Protein AF-E4Q8V8-F1 (afdb_monomer)

Sequence (121 aa):
MANVFLFFMGFVGGVVSLLLYLKFHFPKLSKKSSIKLVPTARSFDELREMFSATKEDVENELNSYLEFSTIEKGKKLAEKIFCHVTVCLGILASLERFGVNPNEVLEKLKNENIVREECKR

Nearest PDB structures (foldseek):
  6n63-assembly1_A-2  TM=5.455E-01  e=6.337E+00  Bacillus thermotolerans
  8tid-assembly1_J  TM=3.033E-01  e=7.618E+00  Tetrahymena thermophila

Mean predicted aligned error: 15.92 Å

Foldseek 3Di:
DVVVVVVVVVVVVVVVVVVVVCCVVCVDPPPPPPPPLPPPLDDLVRLVVQLVVLVVQLVVLVVVCVVPPDPVSVVSNVVSVVSNVSSVVSNVVVVVVVVDDVVVVVVVVVVVVVVVVVVVD

Structure (mmCIF, N/CA/C/O backbone):
data_AF-E4Q8V8-F1
#
_entry.id   AF-E4Q8V8-F1
#
loop_
_atom_site.group_PDB
_atom_site.id
_atom_site.type_symbol
_atom_site.label_atom_id
_atom_site.label_alt_id
_atom_site.label_comp_id
_atom_site.label_asym_id
_atom_site.label_entity_id
_atom_site.label_seq_id
_atom_site.pdbx_PDB_ins_code
_atom_site.Cartn_x
_atom_site.Cartn_y
_atom_site.Cartn_z
_atom_site.occupancy
_atom_site.B_iso_or_equiv
_atom_site.auth_seq_id
_atom_site.auth_comp_id
_atom_site.auth_asym_id
_atom_site.auth_atom_id
_atom_site.pdbx_PDB_model_num
ATOM 1 N N . MET A 1 1 ? 15.163 -59.041 28.422 1.00 58.06 1 MET A N 1
ATOM 2 C CA . MET A 1 1 ? 15.296 -58.354 27.114 1.00 58.06 1 MET A CA 1
ATOM 3 C C . MET A 1 1 ? 13.963 -58.201 26.375 1.00 58.06 1 MET A C 1
ATOM 5 O O . MET A 1 1 ? 13.725 -57.119 25.861 1.00 58.06 1 MET A O 1
ATOM 9 N N . ALA A 1 2 ? 13.064 -59.196 26.373 1.00 60.53 2 ALA A N 1
ATOM 10 C CA . ALA A 1 2 ? 11.777 -59.132 25.655 1.00 60.53 2 ALA A CA 1
ATOM 11 C C . ALA A 1 2 ? 10.875 -57.923 26.008 1.00 60.53 2 ALA A C 1
ATOM 13 O O . ALA A 1 2 ? 10.325 -57.294 25.111 1.00 60.53 2 ALA A O 1
ATOM 14 N N . ASN A 1 3 ? 10.788 -57.532 27.287 1.00 61.31 3 ASN A N 1
ATOM 15 C CA . ASN A 1 3 ? 9.952 -56.393 27.705 1.00 61.31 3 ASN A CA 1
ATOM 16 C C . ASN A 1 3 ? 10.421 -55.041 27.152 1.00 61.31 3 ASN A C 1
ATOM 18 O O . ASN A 1 3 ? 9.599 -54.167 26.897 1.00 61.31 3 ASN A O 1
ATOM 22 N N . VAL A 1 4 ? 11.727 -54.873 26.931 1.00 71.94 4 VAL A N 1
ATOM 23 C CA . VAL A 1 4 ? 12.278 -53.632 26.369 1.00 71.94 4 VAL A CA 1
ATOM 24 C C . VAL A 1 4 ? 11.908 -53.531 24.889 1.00 71.94 4 VAL A C 1
ATOM 26 O O . VAL A 1 4 ? 11.455 -52.486 24.439 1.00 71.94 4 VAL A O 1
ATOM 29 N N . PHE A 1 5 ? 11.988 -54.641 24.149 1.00 72.44 5 PHE A N 1
ATOM 30 C CA . PHE A 1 5 ? 11.571 -54.697 22.744 1.00 72.44 5 PHE A CA 1
ATOM 31 C C . PHE A 1 5 ? 10.073 -54.434 22.553 1.00 72.44 5 PHE A C 1
ATOM 33 O O . PHE A 1 5 ? 9.699 -53.700 21.640 1.00 72.44 5 PHE A O 1
ATOM 40 N N . LEU A 1 6 ? 9.218 -54.973 23.428 1.00 76.81 6 LEU A N 1
ATOM 41 C CA . LEU A 1 6 ? 7.776 -54.703 23.392 1.00 76.81 6 LEU A CA 1
ATOM 42 C C . LEU A 1 6 ? 7.462 -53.233 23.691 1.00 76.81 6 LEU A C 1
ATOM 44 O O . LEU A 1 6 ? 6.604 -52.646 23.034 1.00 76.81 6 LEU A O 1
ATOM 48 N N . PHE A 1 7 ? 8.200 -52.620 24.621 1.00 77.31 7 PHE A N 1
ATOM 49 C CA . PHE A 1 7 ? 8.077 -51.193 24.905 1.00 77.31 7 PHE A CA 1
ATOM 50 C C . PHE A 1 7 ? 8.480 -50.337 23.698 1.00 77.31 7 PHE A C 1
ATOM 52 O O . PHE A 1 7 ? 7.739 -49.435 23.323 1.00 77.31 7 PHE A O 1
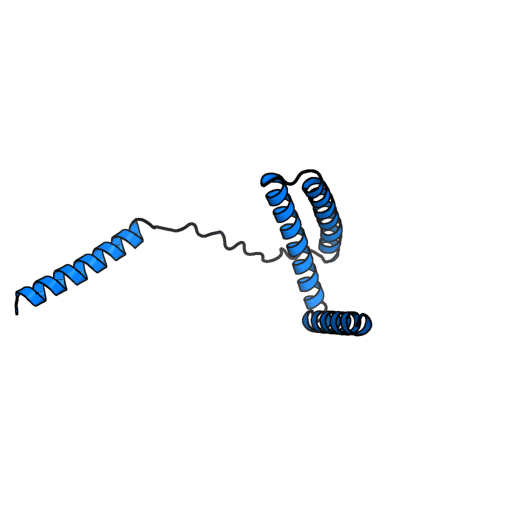ATOM 59 N N . PHE A 1 8 ? 9.599 -50.651 23.036 1.00 80.19 8 PHE A N 1
ATOM 60 C CA . PHE A 1 8 ? 10.021 -49.933 21.829 1.00 80.19 8 PHE A CA 1
ATOM 61 C C . PHE A 1 8 ? 9.028 -50.093 20.675 1.00 80.19 8 PHE A C 1
ATOM 63 O O . PHE A 1 8 ? 8.688 -49.102 20.035 1.00 80.19 8 PHE A O 1
ATOM 70 N N . MET A 1 9 ? 8.506 -51.299 20.438 1.00 81.12 9 MET A N 1
ATOM 71 C CA . MET A 1 9 ? 7.496 -51.524 19.396 1.00 81.12 9 MET A CA 1
ATOM 72 C C . MET A 1 9 ? 6.190 -50.776 19.688 1.00 81.12 9 MET A C 1
ATOM 74 O O . MET A 1 9 ? 5.627 -50.157 18.786 1.00 81.12 9 MET A O 1
ATOM 78 N N . GLY A 1 10 ? 5.737 -50.773 20.945 1.00 80.94 10 GLY A N 1
ATOM 79 C CA . GLY A 1 10 ? 4.559 -50.015 21.366 1.00 80.94 10 GLY A CA 1
ATOM 80 C C . GLY A 1 10 ? 4.765 -48.502 21.276 1.00 80.94 10 GLY A C 1
ATOM 81 O O . GLY A 1 10 ? 3.885 -47.789 20.801 1.00 80.94 10 GLY A O 1
ATOM 82 N N . PHE A 1 11 ? 5.943 -48.011 21.664 1.00 83.69 11 PHE A N 1
ATOM 83 C CA . PHE A 1 11 ? 6.282 -46.591 21.610 1.00 83.69 11 PHE A CA 1
ATOM 84 C C . PHE A 1 11 ? 6.380 -46.088 20.167 1.00 83.69 11 PHE A C 1
ATOM 86 O O . PHE A 1 11 ? 5.748 -45.095 19.813 1.00 83.69 11 PHE A O 1
ATOM 93 N N . VAL A 1 12 ? 7.109 -46.803 19.305 1.00 85.56 12 VAL A N 1
ATOM 94 C CA . VAL A 1 12 ? 7.237 -46.450 17.884 1.00 85.56 12 VAL A CA 1
ATOM 95 C C . VAL A 1 12 ? 5.879 -46.545 17.187 1.00 85.56 12 VAL A C 1
ATOM 97 O O . VAL A 1 12 ? 5.506 -45.626 16.460 1.00 85.56 12 VAL A O 1
ATOM 100 N N . GLY A 1 13 ? 5.099 -47.596 17.461 1.00 85.56 13 GLY A N 1
ATOM 101 C CA . GLY A 1 13 ? 3.739 -47.737 16.942 1.00 85.56 13 GLY A CA 1
ATOM 102 C C . GLY A 1 13 ? 2.823 -46.591 17.375 1.00 85.56 13 GLY A C 1
ATOM 103 O O . GLY A 1 13 ? 2.147 -45.997 16.539 1.00 85.56 13 GLY A O 1
ATOM 104 N N . GLY A 1 14 ? 2.864 -46.212 18.655 1.00 85.81 14 GLY A N 1
ATOM 105 C CA . GLY A 1 14 ? 2.086 -45.098 19.197 1.00 85.81 14 GLY A CA 1
ATOM 106 C C . GLY A 1 14 ? 2.445 -43.753 18.564 1.00 85.81 14 GLY A C 1
ATOM 107 O O . GLY A 1 14 ? 1.550 -43.000 18.185 1.00 85.81 14 GLY A O 1
ATOM 108 N N . VAL A 1 15 ? 3.739 -43.472 18.373 1.00 86.19 15 VAL A N 1
ATOM 109 C CA . VAL A 1 15 ? 4.205 -42.244 17.704 1.00 86.19 15 VAL A CA 1
ATOM 110 C C . VAL A 1 15 ? 3.752 -42.209 16.242 1.00 86.19 15 VAL A C 1
ATOM 112 O O . VAL A 1 15 ? 3.262 -41.179 15.779 1.00 86.19 15 VAL A O 1
ATOM 115 N N . VAL A 1 16 ? 3.843 -43.326 15.513 1.00 86.19 16 VAL A N 1
ATOM 116 C CA . VAL A 1 16 ? 3.384 -43.407 14.115 1.00 86.19 16 VAL A CA 1
ATOM 117 C C . VAL A 1 16 ? 1.865 -43.244 14.016 1.00 86.19 16 VAL A C 1
ATOM 119 O O . VAL A 1 16 ? 1.392 -42.476 13.177 1.00 86.19 16 VAL A O 1
ATOM 122 N N . SER A 1 17 ? 1.094 -43.894 14.890 1.00 84.44 17 SER A N 1
ATOM 123 C CA . SER A 1 17 ? -0.362 -43.725 14.955 1.00 84.44 17 SER A CA 1
ATOM 124 C C . SER A 1 17 ? -0.761 -42.289 15.290 1.00 84.44 17 SER A C 1
ATOM 126 O O . SER A 1 17 ? -1.680 -41.762 14.667 1.00 84.44 17 SER A O 1
ATOM 128 N N . LEU A 1 18 ? -0.049 -41.625 16.204 1.00 84.31 18 LEU A N 1
ATOM 129 C CA . LEU A 1 18 ? -0.284 -40.222 16.546 1.00 84.31 18 LEU A CA 1
ATOM 130 C C . LEU A 1 18 ? 0.012 -39.296 15.356 1.00 84.31 18 LEU A C 1
ATOM 132 O O . LEU A 1 18 ? -0.790 -38.415 15.051 1.00 84.31 18 LEU A O 1
ATOM 136 N N . LEU A 1 19 ? 1.119 -39.518 14.640 1.00 80.56 19 LEU A N 1
ATOM 137 C CA . LEU A 1 19 ? 1.475 -38.750 13.441 1.00 80.56 19 LEU A CA 1
ATOM 138 C C . LEU A 1 19 ? 0.455 -38.934 12.313 1.00 80.56 19 LEU A C 1
ATOM 140 O O . LEU A 1 19 ? 0.080 -37.961 11.658 1.00 80.56 19 LEU A O 1
ATOM 144 N N . LEU A 1 20 ? -0.015 -40.165 12.093 1.00 82.50 20 LEU A N 1
ATOM 145 C CA . LEU A 1 20 ? -1.071 -40.448 11.123 1.00 82.50 20 LEU A CA 1
ATOM 146 C C . LEU A 1 20 ? -2.392 -39.797 11.538 1.00 82.50 20 LEU A C 1
ATOM 148 O O . LEU A 1 20 ? -3.042 -39.187 10.694 1.00 82.50 20 LEU A O 1
ATOM 152 N N . TYR A 1 21 ? -2.746 -39.843 12.824 1.00 80.69 21 TYR A N 1
ATOM 153 C CA . TYR A 1 21 ? -3.936 -39.186 13.359 1.00 80.69 21 TYR A CA 1
ATOM 154 C C . TYR A 1 21 ? -3.883 -37.666 13.163 1.00 80.69 21 TYR A C 1
ATOM 156 O O . TYR A 1 21 ? -4.811 -37.097 12.597 1.00 80.69 21 TYR A O 1
ATOM 164 N N . LEU A 1 22 ? -2.775 -37.009 13.525 1.00 73.88 22 LEU A N 1
ATOM 165 C CA . LEU A 1 22 ? -2.558 -35.579 13.269 1.00 73.88 22 LEU A CA 1
ATOM 166 C C . LEU A 1 22 ? -2.639 -35.256 11.772 1.00 73.88 22 LEU A C 1
ATOM 168 O O . LEU A 1 22 ? -3.301 -34.301 11.379 1.00 73.88 22 LEU A O 1
ATOM 172 N N . LYS A 1 23 ? -2.021 -36.066 10.911 1.00 70.69 23 LYS A N 1
ATOM 173 C CA . LYS A 1 23 ? -2.048 -35.846 9.459 1.00 70.69 23 LYS A CA 1
ATOM 174 C C . LYS A 1 23 ? -3.449 -36.020 8.856 1.00 70.69 23 LYS A C 1
ATOM 176 O O . LYS A 1 23 ? -3.770 -35.338 7.884 1.00 70.69 23 LYS A O 1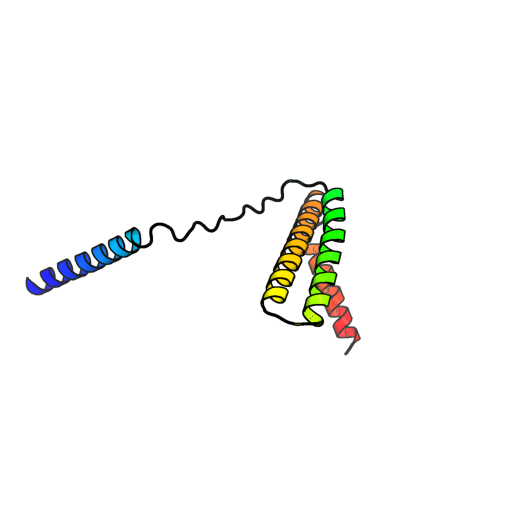
ATOM 181 N N . PHE A 1 24 ? -4.267 -36.912 9.415 1.00 71.50 24 PHE A N 1
ATOM 182 C CA . PHE A 1 24 ? -5.615 -37.210 8.922 1.00 71.50 24 PHE A CA 1
ATOM 183 C C . PHE A 1 24 ? -6.690 -36.282 9.506 1.00 71.50 24 PHE A C 1
ATOM 185 O O . PHE A 1 24 ? -7.629 -35.941 8.794 1.00 71.50 24 PHE A O 1
ATOM 192 N N . HIS A 1 25 ? -6.537 -35.836 10.76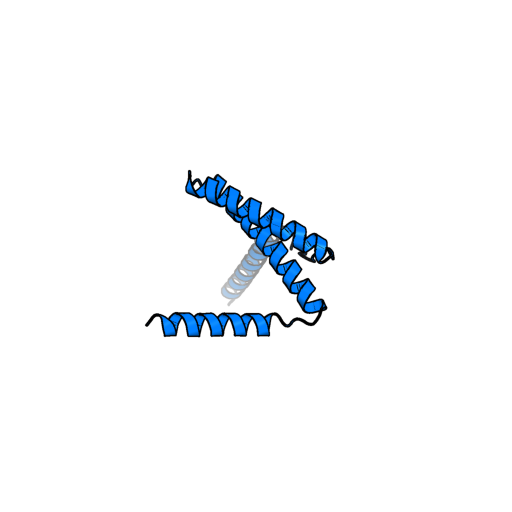0 1.00 65.25 25 HIS A N 1
ATOM 193 C CA . HIS A 1 25 ? -7.442 -34.886 11.429 1.00 65.25 25 HIS A CA 1
ATOM 194 C C . HIS A 1 25 ? -7.089 -33.411 11.201 1.00 65.25 25 HIS A C 1
ATOM 196 O O . HIS A 1 25 ? -7.950 -32.554 11.383 1.00 65.25 25 HIS A O 1
ATOM 202 N N . PHE A 1 26 ? -5.890 -33.108 10.694 1.00 58.19 26 PHE A N 1
ATOM 203 C CA . PHE A 1 26 ? -5.560 -31.811 10.096 1.00 58.19 26 PHE A CA 1
ATOM 204 C C . PHE A 1 26 ? -5.369 -31.921 8.568 1.00 58.19 26 PHE A C 1
ATOM 206 O O . PHE A 1 26 ? -4.316 -31.531 8.048 1.00 58.19 26 PHE A O 1
ATOM 213 N N . PRO A 1 27 ? -6.351 -32.435 7.794 1.00 48.34 27 PRO A N 1
ATOM 214 C CA . PRO A 1 27 ? -6.222 -32.485 6.354 1.00 48.34 27 PRO A CA 1
ATOM 215 C C . PRO A 1 27 ? -6.458 -31.064 5.851 1.00 48.34 27 PRO A C 1
ATOM 217 O O . PRO A 1 27 ? -7.589 -30.604 5.753 1.00 48.34 27 PRO A O 1
ATOM 220 N N . LYS A 1 28 ? -5.370 -30.358 5.542 1.00 52.56 28 LYS A N 1
ATOM 221 C CA . LYS A 1 28 ? -5.390 -28.962 5.095 1.00 52.56 28 LYS A CA 1
ATOM 222 C C . LYS A 1 28 ? -5.887 -28.026 6.202 1.00 52.56 28 LYS A C 1
ATOM 224 O O . LYS A 1 28 ? -7.045 -27.615 6.228 1.00 52.56 28 LYS A O 1
ATOM 229 N N . LEU A 1 29 ? -4.939 -27.499 6.987 1.00 45.69 29 LEU A N 1
ATOM 230 C CA . LEU A 1 29 ? -4.986 -26.053 7.191 1.00 45.69 29 LEU A CA 1
ATOM 231 C C . LEU A 1 29 ? -5.153 -25.476 5.789 1.00 45.69 29 LEU A C 1
ATOM 233 O O . LEU A 1 29 ? -4.298 -25.710 4.930 1.00 45.69 29 LEU A O 1
ATOM 237 N N . SER A 1 30 ? -6.326 -24.882 5.561 1.00 46.06 30 SER A N 1
ATOM 238 C CA . SER A 1 30 ? -6.641 -23.993 4.458 1.00 46.06 30 SER A CA 1
ATOM 239 C C . SER A 1 30 ? -5.338 -23.536 3.823 1.00 46.06 30 SER A C 1
ATOM 241 O O . SER A 1 30 ? -4.528 -22.874 4.481 1.00 46.06 30 SER A O 1
ATOM 243 N N . LYS A 1 31 ? -5.100 -23.947 2.569 1.00 43.00 31 LYS A N 1
ATOM 244 C CA . LYS A 1 31 ? -4.256 -23.150 1.691 1.00 43.00 31 LYS A CA 1
ATOM 245 C C . LYS A 1 31 ? -4.866 -21.760 1.811 1.00 43.00 31 LYS A C 1
ATOM 247 O O . LYS A 1 31 ? -5.829 -21.468 1.106 1.00 43.00 31 LYS A O 1
ATOM 252 N N . LYS A 1 32 ? -4.340 -20.925 2.722 1.00 43.84 32 LYS A N 1
ATOM 253 C CA . LYS A 1 32 ? -4.372 -19.484 2.562 1.00 43.84 32 LYS A CA 1
ATOM 254 C C . LYS A 1 32 ? -3.970 -19.362 1.119 1.00 43.84 32 LYS A C 1
ATOM 256 O O . LYS A 1 32 ? -2.879 -19.815 0.766 1.00 43.84 32 LYS A O 1
ATOM 261 N N . SER A 1 33 ? -4.923 -18.948 0.288 1.00 38.69 33 SER A N 1
ATOM 262 C CA . SER A 1 33 ? -4.631 -18.498 -1.052 1.00 38.69 33 SER A CA 1
ATOM 263 C C . SER A 1 33 ? -3.396 -17.645 -0.850 1.00 38.69 33 SER A C 1
ATOM 265 O O . SER A 1 33 ? -3.471 -16.598 -0.205 1.00 38.69 33 SER A O 1
ATOM 267 N N . SER A 1 34 ? -2.235 -18.166 -1.242 1.00 43.62 34 SER A N 1
ATOM 268 C CA . SER A 1 34 ? -1.080 -17.337 -1.469 1.00 43.62 34 SER A CA 1
ATOM 269 C C . SER A 1 34 ? -1.609 -16.477 -2.590 1.00 43.62 34 SER A C 1
ATOM 271 O O . SER A 1 34 ? -1.657 -16.941 -3.732 1.00 43.62 34 SER A O 1
ATOM 273 N N . ILE A 1 35 ? -2.203 -15.335 -2.224 1.00 40.03 35 ILE A N 1
ATOM 274 C CA . ILE A 1 35 ? -2.663 -14.340 -3.165 1.00 40.03 35 ILE A CA 1
ATOM 275 C C . ILE A 1 35 ? -1.390 -14.106 -3.940 1.00 40.03 35 ILE A C 1
ATOM 277 O O . ILE A 1 35 ? -0.413 -13.576 -3.409 1.00 40.03 35 ILE A O 1
ATOM 281 N N . LYS A 1 36 ? -1.343 -14.655 -5.152 1.00 36.19 36 LYS A N 1
ATOM 282 C CA . LYS A 1 36 ? -0.355 -14.253 -6.119 1.00 36.19 36 LYS A CA 1
ATOM 283 C C . LYS A 1 36 ? -0.754 -12.812 -6.373 1.00 36.19 36 LYS A C 1
ATOM 285 O O . LYS A 1 36 ? -1.554 -12.538 -7.257 1.00 36.19 36 LYS A O 1
ATOM 290 N N . LEU A 1 37 ? -0.218 -11.915 -5.548 1.00 40.38 37 LEU A N 1
ATOM 291 C CA . LEU A 1 37 ? -0.035 -10.503 -5.830 1.00 40.38 37 LEU A CA 1
ATOM 292 C C . LEU A 1 37 ? 0.988 -10.436 -6.967 1.00 40.38 37 LEU A C 1
ATOM 294 O O . LEU A 1 37 ? 2.054 -9.856 -6.836 1.00 40.38 37 LEU A O 1
ATOM 298 N N . VAL A 1 38 ? 0.718 -11.140 -8.065 1.00 39.16 38 VAL A N 1
ATOM 299 C CA . VAL A 1 38 ? 1.283 -10.770 -9.341 1.00 39.16 38 VAL A CA 1
ATOM 300 C C . VAL A 1 38 ? 0.454 -9.545 -9.667 1.00 39.16 38 VAL A C 1
ATOM 302 O O . VAL A 1 38 ? -0.760 -9.695 -9.835 1.00 39.16 38 VAL A O 1
ATOM 305 N N . PRO A 1 39 ? 1.041 -8.339 -9.652 1.00 49.25 39 PRO A N 1
ATOM 306 C CA . PRO A 1 39 ? 0.312 -7.178 -10.105 1.00 49.25 39 PRO A CA 1
ATOM 307 C C . PRO A 1 39 ? -0.127 -7.532 -11.520 1.00 49.25 39 PRO A C 1
ATOM 309 O O . PRO A 1 39 ? 0.719 -7.790 -12.383 1.00 49.25 39 PRO A O 1
ATOM 312 N N . THR A 1 40 ? -1.438 -7.627 -11.754 1.00 51.53 40 THR A N 1
ATOM 313 C CA . THR A 1 40 ? -1.970 -7.514 -13.109 1.00 51.53 40 THR A CA 1
ATOM 314 C C . THR A 1 40 ? -1.241 -6.322 -13.708 1.00 51.53 40 THR A C 1
ATOM 316 O O . THR A 1 40 ? -1.151 -5.296 -13.032 1.00 51.53 40 THR A O 1
ATOM 319 N N . ALA A 1 41 ? -0.593 -6.488 -14.862 1.00 62.09 41 ALA A N 1
ATOM 320 C CA . ALA A 1 41 ? 0.271 -5.455 -15.420 1.00 62.09 41 ALA A CA 1
ATOM 321 C C . ALA A 1 41 ? -0.589 -4.248 -15.827 1.00 62.09 41 ALA A C 1
ATOM 323 O O . ALA A 1 41 ? -1.008 -4.133 -16.973 1.00 62.09 41 ALA A O 1
ATOM 324 N N . ARG A 1 42 ? -0.904 -3.404 -14.845 1.00 69.44 42 ARG A N 1
ATOM 325 C CA . ARG A 1 42 ? -1.602 -2.134 -14.983 1.00 69.44 42 ARG A CA 1
ATOM 326 C C . ARG A 1 42 ? -0.639 -1.121 -15.571 1.00 69.44 42 ARG A C 1
ATOM 328 O O . ARG A 1 42 ? 0.569 -1.194 -15.321 1.00 69.44 42 ARG A O 1
ATOM 335 N N . SER A 1 43 ? -1.165 -0.197 -16.363 1.00 83.31 43 SER A N 1
ATOM 336 C CA . SER A 1 43 ? -0.356 0.903 -16.877 1.00 83.31 43 SER A CA 1
ATOM 337 C C . SER A 1 43 ? 0.063 1.828 -15.731 1.00 83.31 43 SER A C 1
ATOM 339 O O . SER A 1 43 ? -0.558 1.859 -14.665 1.00 83.31 43 SER A O 1
ATOM 341 N N . PHE A 1 44 ? 1.129 2.599 -15.944 1.00 84.94 44 PHE A N 1
ATOM 342 C CA . PHE A 1 44 ? 1.562 3.588 -14.960 1.00 84.94 44 PHE A CA 1
ATOM 343 C C . PHE A 1 44 ? 0.483 4.655 -14.711 1.00 84.94 44 PHE A C 1
ATOM 345 O O . PHE A 1 44 ? 0.278 5.060 -13.569 1.00 84.94 44 PHE A O 1
ATOM 352 N N . ASP A 1 45 ? -0.247 5.059 -15.755 1.00 86.38 45 ASP A N 1
ATOM 353 C CA . ASP A 1 45 ? -1.343 6.027 -15.641 1.00 86.38 45 ASP A CA 1
ATOM 354 C C . ASP A 1 45 ? -2.495 5.493 -14.778 1.00 86.38 45 ASP A C 1
ATOM 356 O O . ASP A 1 45 ? -2.981 6.204 -13.901 1.00 86.38 45 ASP A O 1
ATOM 360 N N . GLU A 1 46 ? -2.864 4.217 -14.943 1.00 88.69 46 GLU A N 1
ATOM 361 C CA . GLU A 1 46 ? -3.873 3.560 -14.101 1.00 88.69 46 GLU A CA 1
ATOM 362 C C . GLU A 1 46 ? -3.402 3.486 -12.640 1.00 88.69 46 GLU A C 1
ATOM 364 O O . GLU A 1 46 ? -4.149 3.805 -11.718 1.00 88.69 46 GLU A O 1
ATOM 369 N N . LEU A 1 47 ? -2.134 3.129 -12.406 1.00 89.81 47 LEU A N 1
ATOM 370 C CA . LEU A 1 47 ? -1.557 3.104 -11.059 1.00 89.81 47 LEU A CA 1
ATOM 371 C C . LEU A 1 47 ? -1.531 4.494 -10.407 1.00 89.81 47 LEU A C 1
ATOM 373 O O . LEU A 1 47 ? -1.769 4.611 -9.204 1.00 89.81 47 LEU A O 1
ATOM 377 N N . ARG A 1 48 ? -1.276 5.549 -11.186 1.00 89.44 48 ARG A N 1
ATOM 378 C CA . ARG A 1 48 ? -1.306 6.940 -10.717 1.00 89.44 48 ARG A CA 1
ATOM 379 C C . ARG A 1 48 ? -2.716 7.372 -10.319 1.00 89.44 48 ARG A C 1
ATOM 381 O O . ARG A 1 48 ? -2.880 8.020 -9.287 1.00 89.44 48 ARG A O 1
ATOM 388 N N . GLU A 1 49 ? -3.724 7.030 -11.113 1.00 91.94 49 GLU A N 1
ATOM 389 C CA . GLU A 1 49 ? -5.122 7.319 -10.783 1.00 91.94 49 GLU A CA 1
ATOM 390 C C . GLU A 1 49 ? -5.547 6.580 -9.505 1.00 91.94 49 GLU A C 1
ATOM 392 O O . GLU A 1 49 ? -6.064 7.189 -8.565 1.00 91.94 49 GLU A O 1
ATOM 397 N N . MET A 1 50 ? -5.211 5.289 -9.411 1.00 91.81 50 MET A N 1
ATOM 398 C CA . MET A 1 50 ? -5.449 4.481 -8.214 1.00 91.81 50 MET A CA 1
ATOM 399 C C . MET A 1 50 ? -4.736 5.027 -6.973 1.00 91.81 50 MET A C 1
ATOM 401 O O . MET A 1 50 ? -5.262 4.909 -5.866 1.00 91.81 50 MET A O 1
ATOM 405 N N . PHE A 1 51 ? -3.548 5.616 -7.121 1.00 93.62 51 PHE A N 1
ATOM 406 C CA . PHE A 1 51 ? -2.821 6.213 -6.002 1.00 93.62 51 PHE A CA 1
ATOM 407 C C . PHE A 1 51 ? -3.600 7.380 -5.400 1.00 93.62 51 PHE A C 1
ATOM 409 O O . PHE A 1 51 ? -3.779 7.424 -4.184 1.00 93.62 51 PHE A O 1
ATOM 416 N N . SER A 1 52 ? -4.107 8.283 -6.242 1.00 93.19 52 SER A N 1
ATOM 417 C CA . SER A 1 52 ? -4.911 9.423 -5.792 1.00 93.19 52 SER A CA 1
ATOM 418 C C . SER A 1 52 ? -6.184 8.963 -5.080 1.00 93.19 52 SER A C 1
ATOM 420 O O . SER A 1 52 ? -6.449 9.409 -3.967 1.00 93.19 52 SER A O 1
ATOM 422 N N . ALA A 1 53 ? -6.914 8.011 -5.668 1.00 93.19 53 ALA A N 1
ATOM 423 C CA . ALA A 1 53 ? -8.151 7.491 -5.086 1.00 93.19 53 ALA A CA 1
ATOM 424 C C . ALA A 1 53 ? -7.915 6.765 -3.749 1.00 93.19 53 ALA A C 1
ATOM 426 O O . ALA A 1 53 ? -8.601 7.009 -2.761 1.00 93.19 53 ALA A O 1
ATOM 427 N N . THR A 1 54 ? -6.907 5.890 -3.682 1.00 93.44 54 THR A N 1
ATOM 428 C CA . THR A 1 54 ? -6.607 5.148 -2.443 1.00 93.44 54 THR A CA 1
ATOM 429 C C . THR A 1 54 ? -6.044 6.038 -1.340 1.00 93.44 54 THR A C 1
ATOM 431 O O . THR A 1 54 ? -6.242 5.736 -0.166 1.00 93.44 54 THR A O 1
ATOM 434 N N . LYS A 1 55 ? -5.362 7.134 -1.691 1.00 94.75 55 LYS A N 1
ATOM 435 C CA . LYS A 1 55 ? -4.918 8.139 -0.724 1.00 94.75 55 LYS A CA 1
ATOM 436 C C . LYS A 1 55 ? -6.115 8.834 -0.071 1.00 94.75 55 LYS A C 1
ATOM 438 O O . LYS A 1 55 ? -6.168 8.905 1.153 1.00 94.75 55 LYS A O 1
ATOM 443 N N . GLU A 1 56 ? -7.070 9.297 -0.876 1.00 94.62 56 GLU A N 1
ATOM 444 C CA . GLU A 1 56 ? -8.299 9.933 -0.385 1.00 94.62 56 GLU A CA 1
ATOM 445 C C . GLU A 1 56 ? -9.108 8.979 0.509 1.00 94.62 56 GLU A C 1
ATOM 447 O O . GLU A 1 56 ? -9.534 9.355 1.599 1.00 94.62 56 GLU A O 1
ATOM 452 N N . ASP A 1 57 ? -9.236 7.710 0.109 1.00 93.38 57 ASP A N 1
ATOM 453 C CA . ASP A 1 57 ? -9.873 6.666 0.920 1.00 93.38 57 ASP A CA 1
ATOM 454 C C . ASP A 1 57 ? -9.218 6.498 2.302 1.00 93.38 57 ASP A C 1
ATOM 456 O O . ASP A 1 57 ? -9.914 6.343 3.308 1.00 93.38 57 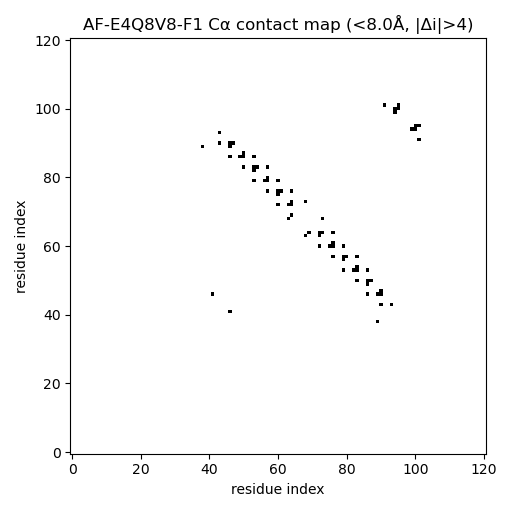ASP A O 1
ATOM 460 N N . VAL A 1 58 ? -7.880 6.505 2.364 1.00 95.31 58 VAL A N 1
ATOM 461 C CA . VAL A 1 58 ? -7.137 6.394 3.629 1.00 95.31 58 VAL A CA 1
ATOM 462 C C . VAL A 1 58 ? -7.344 7.634 4.492 1.00 95.31 58 VAL A C 1
ATOM 464 O O . VAL A 1 58 ? -7.569 7.488 5.690 1.00 95.31 58 VAL A O 1
ATOM 467 N N . GLU A 1 59 ? -7.289 8.835 3.914 1.00 94.94 59 GLU A N 1
ATOM 468 C CA . GLU A 1 59 ? -7.508 10.089 4.647 1.00 94.94 59 GLU A CA 1
ATOM 469 C C . GLU A 1 59 ? -8.928 10.153 5.232 1.00 94.94 59 GLU A C 1
ATOM 471 O O . GLU A 1 59 ? -9.100 10.456 6.415 1.00 94.94 59 GLU A O 1
ATOM 476 N N . ASN A 1 60 ? -9.938 9.780 4.445 1.00 94.06 60 ASN A N 1
ATOM 477 C CA . ASN A 1 60 ? -11.333 9.750 4.879 1.00 94.06 60 ASN A CA 1
ATOM 478 C C . ASN A 1 60 ? -11.568 8.738 6.011 1.00 94.06 60 ASN A C 1
ATOM 480 O O . ASN A 1 60 ? -12.186 9.071 7.028 1.00 94.06 60 ASN A O 1
ATOM 484 N N . GLU A 1 61 ? -11.053 7.513 5.878 1.00 93.06 61 GLU A N 1
ATOM 485 C CA . GLU A 1 61 ? -11.228 6.489 6.913 1.00 93.06 61 GLU A CA 1
ATOM 486 C C . GLU A 1 61 ? -10.394 6.802 8.167 1.00 93.06 61 GLU A C 1
ATOM 488 O O . GLU A 1 61 ? -10.840 6.536 9.284 1.00 93.06 61 GLU A O 1
ATOM 493 N N . LEU A 1 62 ? -9.219 7.426 8.016 1.00 94.62 62 LEU A N 1
ATOM 494 C CA . LEU A 1 62 ? -8.404 7.888 9.141 1.00 94.62 62 LEU A CA 1
ATOM 495 C C . LEU A 1 62 ? -9.143 8.962 9.939 1.00 94.62 62 LEU A C 1
ATOM 497 O O . LEU A 1 62 ? -9.227 8.851 11.161 1.00 94.62 62 LEU A O 1
ATOM 501 N N . ASN A 1 63 ? -9.729 9.954 9.264 1.00 94.31 63 ASN A N 1
ATOM 502 C CA . ASN A 1 63 ? -10.549 10.975 9.915 1.00 94.31 63 ASN A CA 1
ATOM 503 C C . ASN A 1 63 ? -11.731 10.333 10.653 1.00 94.31 63 ASN A C 1
ATOM 505 O O . ASN A 1 63 ? -11.937 10.599 11.836 1.00 94.31 63 ASN A O 1
ATOM 509 N N . SER A 1 64 ? -12.432 9.390 10.013 1.00 90.81 64 SER A N 1
ATOM 510 C CA . SER A 1 64 ? -13.534 8.664 10.655 1.00 90.81 64 SER A CA 1
ATOM 511 C C . SER A 1 64 ? -13.088 7.849 11.876 1.00 90.81 64 SER A C 1
ATOM 513 O O . SER A 1 64 ? -13.832 7.734 12.858 1.00 90.81 64 SER A O 1
ATOM 515 N N . TYR A 1 65 ? -11.891 7.260 11.838 1.00 91.31 65 TYR A N 1
ATOM 516 C CA . TYR A 1 65 ? -11.315 6.515 12.956 1.00 91.31 65 TYR A CA 1
ATOM 517 C C . TYR A 1 65 ? -10.906 7.429 14.117 1.00 91.31 65 TYR A C 1
ATOM 519 O O . TYR A 1 65 ? -11.122 7.068 15.277 1.00 91.31 65 TYR A O 1
ATOM 527 N N . LEU A 1 66 ? -10.342 8.604 13.820 1.00 91.19 66 LEU A N 1
ATOM 528 C CA . LEU A 1 66 ? -9.959 9.607 14.818 1.00 91.19 66 LEU A CA 1
ATOM 529 C C . LEU A 1 66 ? -11.179 10.233 15.505 1.00 91.19 66 LEU A C 1
ATOM 531 O O . LEU A 1 66 ? -11.139 10.462 16.710 1.00 91.19 66 LEU A O 1
ATOM 535 N N . GLU A 1 67 ? -12.277 10.445 14.775 1.00 90.88 67 GLU A N 1
ATOM 536 C CA . GLU A 1 67 ? -13.552 10.893 15.351 1.00 90.88 67 GLU A CA 1
ATOM 537 C C . GLU A 1 67 ? -14.140 9.870 16.333 1.00 90.88 67 GLU A C 1
ATOM 539 O O . GLU A 1 67 ? -14.683 10.239 17.374 1.00 90.88 67 GLU A O 1
ATOM 544 N N . PHE A 1 68 ? -14.053 8.574 16.008 1.00 85.69 68 PHE A N 1
ATOM 545 C CA . PHE A 1 68 ? -14.537 7.512 16.889 1.00 85.69 68 PHE A CA 1
ATOM 546 C C . PHE A 1 68 ? -13.788 6.197 16.665 1.00 85.69 68 PHE A C 1
ATOM 548 O O . PHE A 1 68 ? -14.071 5.436 15.736 1.00 85.69 68 PHE A O 1
ATOM 555 N N . SER A 1 69 ? -12.847 5.909 17.559 1.00 88.44 69 SER A N 1
ATOM 556 C CA . SER A 1 69 ? -11.942 4.768 17.441 1.00 88.44 69 SER A CA 1
ATOM 557 C C . SER A 1 69 ? -12.609 3.468 17.892 1.00 88.44 69 SER A C 1
ATOM 559 O O . SER A 1 69 ? -12.665 3.146 19.076 1.00 88.44 69 SER A O 1
ATOM 561 N N . THR A 1 70 ? -13.109 2.695 16.926 1.00 92.56 70 THR A N 1
ATOM 562 C CA . THR A 1 70 ? -13.660 1.347 17.153 1.00 92.56 70 THR A CA 1
ATOM 563 C C . THR A 1 70 ? -12.8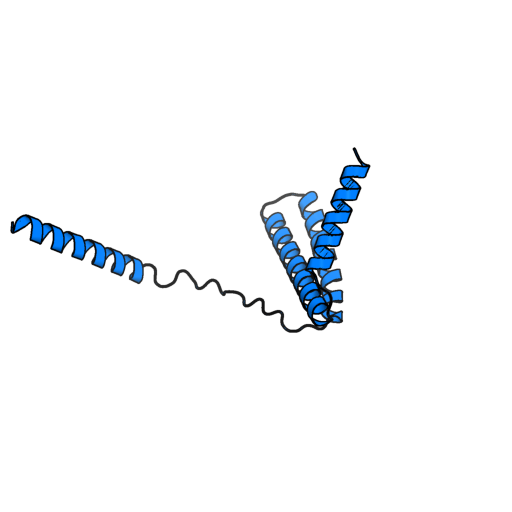22 0.289 16.461 1.00 92.56 70 THR A C 1
ATOM 565 O O . THR A 1 70 ? -12.158 0.564 15.464 1.00 92.56 70 THR A O 1
ATOM 568 N N . ILE A 1 71 ? -12.913 -0.954 16.940 1.00 91.50 71 ILE A N 1
ATOM 569 C CA . ILE A 1 71 ? -12.253 -2.105 16.308 1.00 91.50 71 ILE A CA 1
ATOM 570 C C . ILE A 1 71 ? -12.678 -2.243 14.838 1.00 91.50 71 ILE A C 1
ATOM 572 O O . ILE A 1 71 ? -11.844 -2.529 13.986 1.00 91.50 71 ILE A O 1
ATOM 576 N N . GLU A 1 72 ? -13.956 -2.018 14.525 1.00 91.94 72 GLU A N 1
ATOM 577 C CA . GLU A 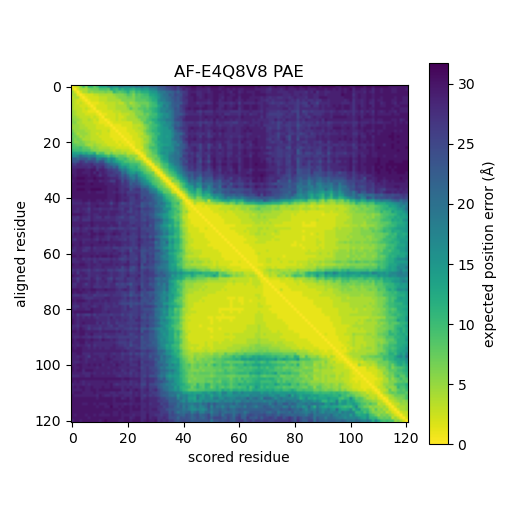1 72 ? -14.468 -2.172 13.161 1.00 91.94 72 GLU A CA 1
ATOM 578 C C . GLU A 1 72 ? -13.945 -1.083 12.214 1.00 91.94 72 GLU A C 1
ATOM 580 O O . GLU A 1 72 ? -13.470 -1.396 11.124 1.00 91.94 72 GLU A O 1
ATOM 585 N N . LYS A 1 73 ? -13.928 0.182 12.655 1.00 89.69 73 LYS A N 1
ATOM 586 C CA . LYS A 1 73 ? -13.277 1.267 11.903 1.00 89.69 73 LYS A CA 1
ATOM 587 C C . LYS A 1 73 ? -11.769 1.040 11.769 1.00 89.69 73 LYS A C 1
ATOM 589 O O . LYS A 1 73 ? -11.202 1.288 10.715 1.00 89.69 73 LYS A O 1
ATOM 594 N N . GLY A 1 74 ? -11.122 0.490 12.798 1.00 89.75 74 GLY A N 1
ATOM 595 C CA . GLY A 1 74 ? -9.704 0.126 12.745 1.00 89.75 74 GLY A CA 1
ATOM 596 C C . GLY A 1 74 ? -9.406 -0.938 11.685 1.00 89.75 74 GLY A C 1
ATOM 597 O O . GLY A 1 74 ? -8.414 -0.829 10.966 1.00 89.75 74 GLY A O 1
ATOM 598 N N . LYS A 1 75 ? -10.284 -1.938 11.527 1.00 94.00 75 LYS A N 1
ATOM 599 C CA . LYS A 1 75 ? -10.172 -2.934 10.448 1.00 94.00 75 LYS A CA 1
ATOM 600 C C . LYS A 1 75 ? -10.335 -2.301 9.067 1.00 94.00 75 LYS A C 1
ATOM 602 O O . LYS A 1 75 ? -9.528 -2.592 8.190 1.00 94.00 75 LYS A O 1
ATOM 607 N N . LYS A 1 76 ? -11.334 -1.430 8.886 1.00 93.00 76 LYS A N 1
ATOM 608 C CA . LYS A 1 76 ? -11.546 -0.711 7.619 1.00 93.00 76 LYS A CA 1
ATOM 609 C C . LYS A 1 76 ? -10.360 0.179 7.263 1.00 93.00 76 LYS A C 1
ATOM 611 O O . LYS A 1 76 ? -9.875 0.124 6.138 1.00 93.00 76 LYS A O 1
ATOM 616 N N . LEU A 1 77 ? -9.832 0.923 8.233 1.00 94.00 77 LEU A N 1
ATOM 617 C CA . LEU A 1 77 ? -8.634 1.737 8.045 1.00 94.00 77 LEU A CA 1
ATOM 618 C C . LEU A 1 77 ? -7.438 0.874 7.623 1.00 94.00 77 LEU A C 1
ATOM 620 O O . LEU A 1 77 ? -6.749 1.204 6.660 1.00 94.00 77 LEU A O 1
ATOM 624 N N . ALA A 1 78 ? -7.219 -0.262 8.291 1.00 93.31 78 ALA A N 1
ATOM 625 C CA . ALA A 1 78 ? -6.149 -1.188 7.928 1.00 93.31 78 ALA A CA 1
ATOM 626 C C . ALA A 1 78 ? -6.312 -1.742 6.501 1.00 93.31 78 ALA A C 1
ATOM 628 O O . ALA A 1 78 ? -5.329 -1.837 5.767 1.00 93.31 78 ALA A O 1
ATOM 629 N N . GLU A 1 79 ? -7.539 -2.066 6.085 1.00 94.31 79 GLU A N 1
ATOM 630 C CA . GLU A 1 79 ? -7.844 -2.506 4.720 1.00 94.31 79 GLU A CA 1
ATOM 631 C C . GLU A 1 79 ? -7.504 -1.424 3.684 1.00 94.31 79 GLU A C 1
ATOM 633 O O . GLU A 1 79 ? -6.808 -1.704 2.703 1.00 94.31 79 GLU A O 1
ATOM 638 N N . LYS A 1 80 ? -7.925 -0.175 3.922 1.00 92.88 80 LYS A N 1
ATOM 639 C CA . LYS A 1 80 ? -7.630 0.953 3.026 1.00 92.88 80 LYS A CA 1
ATOM 640 C C . LYS A 1 80 ? -6.134 1.246 2.943 1.00 92.88 80 LYS A C 1
ATOM 642 O O . LYS A 1 80 ? -5.608 1.395 1.840 1.00 92.88 80 LYS A O 1
ATOM 647 N N . ILE A 1 81 ? -5.428 1.229 4.076 1.00 94.44 81 ILE A N 1
ATOM 648 C CA . ILE A 1 81 ? -3.966 1.381 4.116 1.00 94.44 81 ILE A CA 1
ATOM 649 C C . ILE A 1 81 ? -3.293 0.272 3.305 1.00 94.44 81 ILE A C 1
ATOM 651 O O . ILE A 1 81 ? -2.408 0.550 2.497 1.00 94.44 81 ILE A O 1
ATOM 655 N N . PHE A 1 82 ? -3.719 -0.981 3.472 1.00 93.50 82 PHE A N 1
ATOM 656 C CA . PHE A 1 82 ? -3.133 -2.102 2.740 1.00 93.50 82 PHE A CA 1
ATOM 657 C C . PHE A 1 82 ? -3.357 -1.983 1.225 1.00 93.50 82 PHE A C 1
ATOM 659 O O . PHE A 1 82 ? -2.453 -2.270 0.433 1.00 93.50 82 PHE A O 1
ATOM 666 N N . CYS A 1 83 ? -4.533 -1.503 0.814 1.00 92.38 83 CYS A N 1
ATOM 667 C CA . CYS A 1 83 ? -4.824 -1.194 -0.583 1.00 92.38 83 CYS A CA 1
ATOM 668 C C . CYS A 1 83 ? -3.870 -0.116 -1.125 1.00 92.38 83 CYS A C 1
ATOM 670 O O . CYS A 1 83 ? -3.212 -0.336 -2.143 1.00 92.38 83 CYS A O 1
ATOM 672 N N . HIS A 1 84 ? -3.711 0.997 -0.401 1.00 93.69 84 HIS A N 1
ATOM 673 C CA . HIS A 1 84 ? -2.806 2.081 -0.788 1.00 93.69 84 HIS A CA 1
ATOM 674 C C . HIS A 1 84 ? -1.344 1.615 -0.895 1.00 93.69 84 HIS A C 1
ATOM 676 O O . HIS A 1 84 ? -0.683 1.864 -1.903 1.00 93.69 84 HIS A O 1
ATOM 682 N N . VAL A 1 85 ? -0.852 0.841 0.081 1.00 93.38 85 VAL A N 1
ATOM 683 C CA . VAL A 1 85 ? 0.498 0.246 0.046 1.00 93.38 85 VAL A CA 1
ATOM 684 C C . VAL A 1 85 ? 0.683 -0.646 -1.182 1.00 93.38 85 VAL A C 1
ATOM 686 O O . VAL A 1 85 ? 1.726 -0.594 -1.832 1.00 93.38 85 VAL A O 1
ATOM 689 N N . THR A 1 86 ? -0.329 -1.435 -1.543 1.00 91.25 86 THR A N 1
ATOM 690 C CA . THR A 1 86 ? -0.270 -2.307 -2.725 1.00 91.25 86 THR A CA 1
ATOM 691 C C . THR A 1 86 ? -0.141 -1.496 -4.018 1.00 91.25 86 THR A C 1
ATOM 693 O O . THR A 1 86 ? 0.630 -1.873 -4.902 1.00 91.25 86 THR A O 1
ATOM 696 N N . VAL A 1 87 ? -0.837 -0.359 -4.123 1.00 90.94 87 VAL A N 1
ATOM 697 C CA . VAL A 1 87 ? -0.697 0.562 -5.263 1.00 90.94 87 VAL A CA 1
ATOM 698 C C . VAL A 1 87 ? 0.704 1.177 -5.302 1.00 90.94 87 VAL A C 1
ATOM 700 O O . VAL A 1 87 ? 1.341 1.155 -6.355 1.00 90.94 87 VAL A O 1
ATOM 703 N N . CYS A 1 88 ? 1.234 1.637 -4.164 1.00 91.06 88 CYS A N 1
ATOM 704 C CA . CYS A 1 88 ? 2.599 2.165 -4.069 1.00 91.06 88 CYS A CA 1
ATOM 705 C C . CYS A 1 88 ? 3.654 1.143 -4.519 1.00 91.06 88 CYS A C 1
ATOM 707 O O . CYS A 1 88 ? 4.565 1.484 -5.271 1.00 91.06 88 CYS A O 1
ATOM 709 N N . LEU A 1 89 ? 3.512 -0.124 -4.117 1.00 90.12 89 LEU A N 1
ATOM 710 C CA . LEU A 1 89 ? 4.391 -1.206 -4.571 1.00 90.12 89 LEU A CA 1
ATOM 711 C C . LEU A 1 89 ? 4.270 -1.453 -6.081 1.00 90.12 89 LEU A C 1
ATOM 713 O O . LEU A 1 89 ? 5.280 -1.679 -6.744 1.00 90.12 89 LEU A O 1
ATOM 717 N N . GLY A 1 90 ? 3.059 -1.370 -6.640 1.00 88.62 90 GLY A N 1
ATOM 718 C CA . GLY A 1 90 ? 2.838 -1.448 -8.086 1.00 88.62 90 GLY A CA 1
ATOM 719 C C . GLY A 1 90 ? 3.545 -0.325 -8.851 1.00 88.62 90 GLY A C 1
ATOM 720 O O . GLY A 1 90 ? 4.192 -0.586 -9.865 1.00 88.62 90 GLY A O 1
ATOM 721 N N . ILE A 1 91 ? 3.483 0.906 -8.336 1.00 89.19 91 ILE A N 1
ATOM 722 C CA . ILE A 1 91 ? 4.192 2.064 -8.898 1.00 89.19 91 ILE A CA 1
ATOM 723 C C . ILE A 1 91 ? 5.704 1.850 -8.840 1.00 89.19 91 ILE A C 1
ATOM 725 O O . ILE A 1 91 ? 6.372 2.013 -9.858 1.00 89.19 91 ILE A O 1
ATOM 729 N N . LEU A 1 92 ? 6.244 1.440 -7.687 1.00 88.44 92 LEU A N 1
ATOM 730 C CA . LEU A 1 92 ? 7.675 1.156 -7.532 1.00 88.44 92 LEU A CA 1
ATOM 731 C C . LEU A 1 92 ? 8.151 0.085 -8.520 1.00 88.44 92 LEU A C 1
ATOM 733 O O . LEU A 1 92 ? 9.142 0.294 -9.214 1.00 88.44 92 LEU A O 1
ATOM 737 N N . ALA A 1 93 ? 7.403 -1.013 -8.654 1.00 86.25 93 ALA A N 1
ATOM 738 C CA . ALA A 1 93 ? 7.706 -2.063 -9.622 1.00 86.25 93 ALA A CA 1
ATOM 739 C C . ALA A 1 93 ? 7.623 -1.561 -11.076 1.00 86.25 93 ALA A C 1
ATOM 741 O O . ALA A 1 93 ? 8.387 -2.002 -11.935 1.00 86.25 93 ALA A O 1
ATOM 742 N N . SER A 1 94 ? 6.708 -0.633 -11.377 1.00 86.62 94 SER A N 1
ATOM 743 C CA . SER A 1 94 ? 6.640 0.003 -12.694 1.00 86.62 94 SER A CA 1
ATOM 744 C C . SER A 1 94 ? 7.844 0.910 -12.950 1.00 86.62 94 SER A C 1
ATOM 746 O O . SER A 1 94 ? 8.379 0.890 -14.053 1.00 86.62 94 SER A O 1
ATOM 748 N N . LEU A 1 95 ? 8.285 1.689 -11.961 1.00 86.06 95 LEU A N 1
ATOM 749 C CA . LEU A 1 95 ? 9.452 2.569 -12.069 1.00 86.06 95 LEU A CA 1
ATOM 750 C C . LEU A 1 95 ? 10.752 1.776 -12.250 1.00 86.06 95 LEU A C 1
ATOM 752 O O . LEU A 1 95 ? 11.591 2.160 -13.063 1.00 86.06 95 LEU A O 1
ATOM 756 N N . GLU A 1 96 ? 10.884 0.636 -11.572 1.00 85.56 96 GLU A N 1
ATOM 757 C CA . GLU A 1 96 ? 12.017 -0.278 -11.747 1.00 85.56 96 GLU A CA 1
ATOM 758 C C . GLU A 1 96 ? 12.123 -0.788 -13.193 1.00 85.56 96 GLU A C 1
ATOM 760 O O . GLU A 1 96 ? 13.211 -0.816 -13.767 1.00 85.56 96 GLU A O 1
ATOM 765 N N . ARG A 1 97 ? 10.986 -1.075 -13.846 1.00 82.69 97 ARG A N 1
ATOM 766 C CA . ARG A 1 97 ? 10.949 -1.428 -15.281 1.00 82.69 97 ARG A CA 1
ATOM 767 C C . ARG A 1 97 ? 11.390 -0.290 -16.203 1.00 82.69 97 ARG A C 1
ATOM 769 O O . ARG A 1 97 ? 11.859 -0.567 -17.302 1.00 82.69 97 ARG A O 1
ATOM 776 N N . PHE A 1 98 ? 11.254 0.963 -15.773 1.00 81.00 98 PHE A N 1
ATOM 777 C CA . PHE A 1 98 ? 11.749 2.139 -16.496 1.00 81.00 98 PHE A CA 1
ATOM 778 C C . PHE A 1 98 ? 13.209 2.489 -16.150 1.00 81.00 98 PHE A C 1
ATOM 780 O O . PHE A 1 98 ? 13.718 3.502 -16.623 1.00 81.00 98 PHE A O 1
ATOM 787 N N . GLY A 1 99 ? 13.899 1.655 -15.360 1.00 81.31 99 GLY A N 1
ATOM 788 C CA . GLY A 1 99 ? 15.312 1.830 -15.010 1.00 81.31 99 GLY A CA 1
ATOM 789 C C . GLY A 1 99 ? 15.566 2.670 -13.756 1.00 81.31 99 GLY A C 1
ATOM 790 O O . GLY A 1 99 ? 16.715 3.005 -13.477 1.00 81.31 99 GLY A O 1
ATOM 791 N N . VAL A 1 100 ? 14.530 3.007 -12.980 1.00 85.00 100 VAL A N 1
ATOM 792 C CA . VAL A 1 100 ? 14.690 3.689 -11.687 1.00 85.00 100 VAL A CA 1
ATOM 793 C C . VAL A 1 100 ? 15.060 2.664 -10.620 1.00 85.00 100 VAL A C 1
ATOM 795 O O . VAL A 1 100 ? 14.292 1.743 -10.371 1.00 85.00 100 VAL A O 1
ATOM 798 N N . ASN A 1 101 ? 16.200 2.830 -9.946 1.00 84.81 101 ASN A N 1
ATOM 799 C CA . ASN A 1 101 ? 16.613 1.939 -8.860 1.00 84.81 101 ASN A CA 1
ATOM 800 C C . ASN A 1 101 ? 15.954 2.347 -7.523 1.00 84.81 101 ASN A C 1
ATOM 802 O O . ASN A 1 101 ? 16.338 3.373 -6.951 1.00 84.81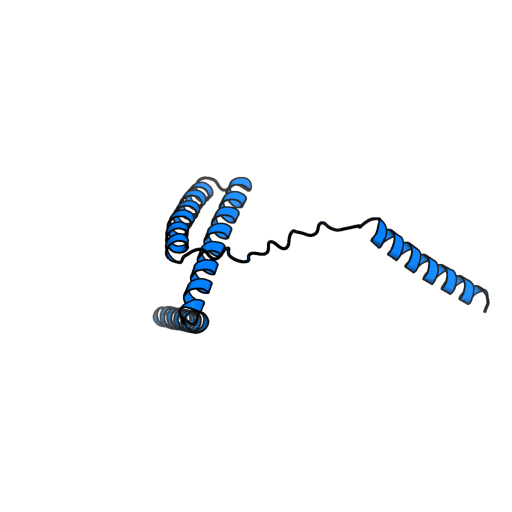 101 ASN A O 1
ATOM 806 N N . PRO A 1 102 ? 15.019 1.553 -6.963 1.00 79.81 102 PRO A N 1
ATOM 807 C CA . PRO A 1 102 ? 14.343 1.899 -5.712 1.00 79.81 102 PRO A CA 1
ATOM 808 C C . PRO A 1 102 ? 15.301 1.982 -4.516 1.00 79.81 102 PRO A C 1
ATOM 810 O O . PRO A 1 102 ? 15.073 2.771 -3.602 1.00 79.81 102 PRO A O 1
ATOM 813 N N . ASN A 1 103 ? 16.394 1.210 -4.528 1.00 82.12 103 ASN A N 1
ATOM 814 C CA . ASN A 1 103 ? 17.382 1.209 -3.447 1.00 82.12 103 ASN A CA 1
ATOM 815 C C . ASN A 1 103 ? 18.186 2.511 -3.411 1.00 82.12 103 ASN A C 1
ATOM 817 O O . ASN A 1 103 ? 18.505 3.008 -2.337 1.00 82.12 103 ASN A O 1
ATOM 821 N N . GLU A 1 104 ? 18.480 3.098 -4.572 1.00 85.50 104 GLU A N 1
ATOM 822 C CA . GLU A 1 104 ? 19.157 4.396 -4.638 1.00 85.50 104 GLU A CA 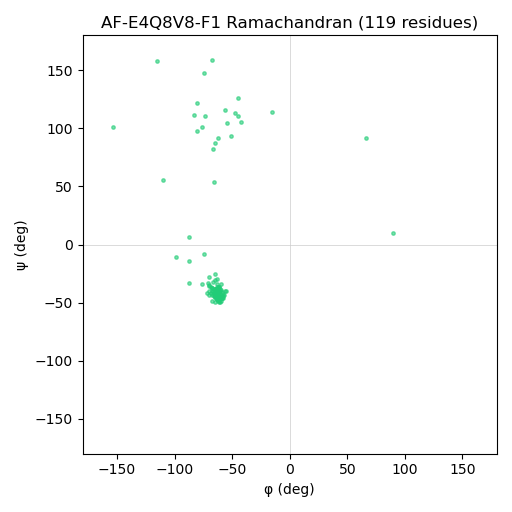1
ATOM 823 C C . GLU A 1 104 ? 18.268 5.508 -4.066 1.00 85.50 104 GLU A C 1
ATOM 825 O O . GLU A 1 104 ? 18.732 6.361 -3.309 1.00 85.50 104 GLU A O 1
ATOM 830 N N . VAL A 1 105 ? 16.971 5.475 -4.389 1.00 82.44 105 VAL A N 1
ATOM 831 C CA . VAL A 1 105 ? 15.979 6.408 -3.836 1.00 82.44 105 VAL A CA 1
ATOM 832 C C . VAL A 1 105 ? 15.837 6.216 -2.322 1.00 82.44 105 VAL A C 1
ATOM 834 O O . VAL A 1 105 ? 15.779 7.199 -1.584 1.00 82.44 105 VAL A O 1
ATOM 837 N N . LEU A 1 106 ? 15.838 4.969 -1.841 1.00 81.88 106 LEU A N 1
ATOM 838 C CA . LEU A 1 106 ? 15.778 4.663 -0.412 1.00 81.88 106 LEU A CA 1
ATOM 839 C C . LEU A 1 106 ? 17.010 5.179 0.348 1.00 81.88 106 LEU A C 1
ATOM 841 O O . LEU A 1 106 ? 16.858 5.791 1.405 1.00 81.88 106 LEU A O 1
ATOM 845 N N . GLU A 1 107 ? 18.216 4.981 -0.189 1.00 84.19 107 GLU A N 1
ATOM 846 C CA . GLU A 1 107 ? 19.449 5.496 0.420 1.00 84.19 107 GLU A CA 1
ATOM 847 C C . GLU A 1 107 ? 19.475 7.032 0.438 1.00 84.19 107 GLU A C 1
ATOM 849 O O . GLU A 1 107 ? 19.864 7.628 1.443 1.00 84.19 107 GLU A O 1
ATOM 854 N N . LYS A 1 108 ? 18.980 7.695 -0.617 1.00 82.62 108 LYS A N 1
ATOM 855 C CA . LYS A 1 108 ? 18.804 9.159 -0.630 1.00 82.62 108 LYS A CA 1
ATOM 856 C C . LYS A 1 108 ? 17.867 9.632 0.484 1.00 82.62 108 LYS A C 1
ATOM 858 O O . LYS A 1 108 ? 18.251 10.504 1.258 1.00 82.62 108 LYS A O 1
ATOM 863 N N . LEU A 1 109 ? 16.696 9.008 0.631 1.00 81.81 109 LEU A N 1
ATOM 864 C CA . LEU A 1 109 ? 15.735 9.342 1.693 1.00 81.81 109 LEU A CA 1
ATOM 865 C C . LEU A 1 109 ? 16.305 9.120 3.100 1.00 81.81 109 LEU A C 1
ATOM 867 O O . LEU A 1 109 ? 16.073 9.918 4.009 1.00 81.81 109 LEU A O 1
ATOM 871 N N . LYS A 1 110 ? 17.062 8.035 3.294 1.00 81.25 110 LYS A N 1
ATOM 872 C CA . LYS A 1 110 ? 17.735 7.741 4.563 1.00 81.25 110 LYS A CA 1
ATOM 873 C C . LYS A 1 110 ? 18.754 8.826 4.911 1.00 81.25 110 LYS A C 1
ATOM 875 O O . LYS A 1 110 ? 18.759 9.304 6.042 1.00 81.25 110 LYS A O 1
ATOM 880 N N . ASN A 1 111 ? 19.564 9.245 3.942 1.00 75.31 111 ASN A N 1
ATOM 881 C CA . ASN A 1 111 ? 20.571 10.287 4.133 1.00 75.31 111 ASN A CA 1
ATOM 882 C C . ASN A 1 111 ? 19.940 11.665 4.381 1.00 75.31 111 ASN A C 1
ATOM 884 O O . ASN A 1 111 ? 20.392 12.384 5.266 1.00 75.31 111 ASN A O 1
ATOM 888 N N 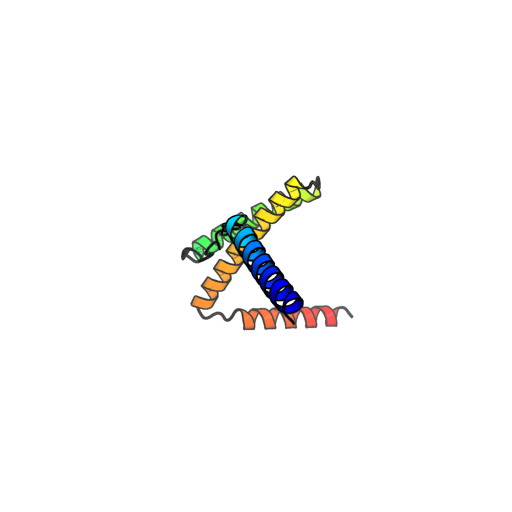. GLU A 1 112 ? 18.856 12.013 3.685 1.00 75.12 112 GLU A N 1
ATOM 889 C CA . GLU A 1 112 ? 18.114 13.258 3.933 1.00 75.12 112 GLU A CA 1
ATOM 890 C C . GLU A 1 112 ? 17.504 13.310 5.340 1.00 75.12 112 GLU A C 1
ATOM 892 O O . GLU A 1 112 ? 17.563 14.347 6.002 1.00 75.12 112 GLU A O 1
ATOM 897 N N . ASN A 1 113 ? 16.965 12.193 5.840 1.00 69.75 113 ASN A N 1
ATOM 898 C CA . ASN A 1 113 ? 16.457 12.126 7.212 1.00 69.75 113 ASN A CA 1
ATOM 899 C C . ASN A 1 113 ? 17.572 12.242 8.260 1.00 69.75 113 ASN A C 1
ATOM 901 O O . ASN A 1 113 ? 17.363 12.899 9.278 1.00 69.75 113 ASN A O 1
ATOM 905 N N . ILE A 1 114 ? 18.751 11.659 8.014 1.00 68.06 114 ILE A N 1
ATOM 906 C CA . ILE A 1 114 ? 19.919 11.805 8.898 1.00 68.06 114 ILE A CA 1
ATOM 907 C C . ILE A 1 114 ? 20.351 13.275 8.962 1.00 68.06 114 ILE A C 1
ATOM 909 O O . ILE A 1 114 ? 20.470 13.827 10.053 1.00 68.06 114 ILE A O 1
ATOM 913 N N . VAL A 1 115 ? 20.478 13.941 7.810 1.00 61.12 115 VAL A N 1
ATOM 914 C CA . VAL A 1 115 ? 20.833 15.370 7.733 1.00 61.12 115 VAL A CA 1
ATOM 915 C C . VAL A 1 115 ? 19.796 16.244 8.450 1.00 61.12 115 VAL A C 1
ATOM 917 O O . VAL A 1 115 ? 20.146 17.203 9.137 1.00 61.12 115 VAL A O 1
ATOM 920 N N . ARG A 1 116 ? 18.506 15.911 8.337 1.00 62.25 116 ARG A N 1
ATOM 921 C CA . ARG A 1 116 ? 17.424 16.664 8.988 1.00 62.25 116 ARG A CA 1
ATOM 922 C C . ARG A 1 116 ? 17.404 16.505 10.510 1.00 62.25 116 ARG A C 1
ATOM 924 O O . ARG A 1 116 ? 17.047 17.456 11.203 1.00 62.25 116 ARG A O 1
ATOM 931 N N . GLU A 1 117 ? 17.756 15.331 11.023 1.00 62.03 117 GLU A N 1
ATOM 932 C CA . GLU A 1 117 ? 17.863 15.070 12.464 1.00 62.03 117 GLU A CA 1
ATOM 933 C C . GLU A 1 117 ? 19.140 15.674 13.066 1.00 62.03 117 GLU A C 1
ATOM 935 O O . GLU A 1 117 ? 19.104 16.181 14.186 1.00 62.03 117 GLU A O 1
ATOM 940 N N . GLU A 1 118 ? 20.247 15.710 12.318 1.00 58.00 118 GLU A N 1
ATOM 941 C CA . GLU A 1 118 ? 21.473 16.406 12.734 1.00 58.00 118 GLU A CA 1
ATOM 942 C C . GLU A 1 118 ? 21.293 17.928 12.777 1.00 58.00 118 GLU A C 1
ATOM 944 O O . GLU A 1 118 ? 21.776 18.570 13.701 1.00 58.00 118 GLU A O 1
ATOM 949 N N . CYS A 1 119 ? 20.533 18.509 11.845 1.00 55.56 119 CYS A N 1
ATOM 950 C CA . CYS A 1 119 ? 20.281 19.953 11.800 1.00 55.56 119 CYS A CA 1
ATOM 951 C C . CYS A 1 119 ? 19.289 20.453 12.878 1.00 55.56 119 CYS A C 1
ATOM 953 O O . CYS A 1 119 ? 19.083 21.660 13.013 1.00 55.56 119 CYS A O 1
ATOM 955 N N . LYS A 1 120 ? 18.639 19.538 13.614 1.00 55.00 120 LYS A N 1
ATOM 956 C CA . LYS A 1 120 ? 17.733 19.839 14.739 1.00 55.00 120 LYS A CA 1
ATOM 957 C C . LYS A 1 120 ? 18.391 19.706 16.120 1.00 55.00 120 LYS A C 1
ATOM 959 O O . LYS A 1 120 ? 17.744 20.076 17.101 1.00 55.00 120 LYS A O 1
ATOM 964 N N . ARG A 1 121 ? 19.599 19.141 16.210 1.00 47.56 121 ARG A N 1
ATOM 965 C CA . ARG A 1 121 ? 20.393 19.082 17.450 1.00 47.56 121 ARG A CA 1
ATOM 966 C C . ARG A 1 121 ? 21.244 20.332 17.612 1.00 47.56 121 ARG A C 1
ATOM 968 O O . ARG A 1 121 ? 21.462 20.697 18.786 1.00 47.56 121 ARG A O 1
#

Organism: Caldicellulosiruptor hydrothermalis (strain DSM 18901 / VKM B-2411 / 108) (NCBI:txid632292)

Radius of gyration: 26.63 Å; Cα contacts (8 Å, |Δi|>4): 39; chains: 1; bounding box: 36×79×45 Å

Solvent-accessible surface area (backbone atoms only — not comparable to full-atom values): 6899 Å² total; per-residue (Å²): 114,69,70,60,54,53,47,51,52,51,50,54,48,50,53,52,52,50,53,50,47,52,54,65,77,52,67,65,75,69,78,67,73,75,72,74,79,63,74,73,90,65,53,70,67,57,41,52,54,50,44,56,54,30,49,51,52,33,53,54,38,46,52,52,26,72,76,52,79,40,74,68,44,52,50,53,35,51,51,35,46,53,52,34,52,52,38,52,53,52,46,52,58,52,40,41,75,74,70,46,59,68,66,61,54,49,53,50,53,52,51,53,52,51,54,56,56,60,76,72,109

Secondary structure (DSSP, 8-state):
-HHHHHHHHHHHHHHHHHHHHHHHHSS----------------HHHHHHHHHHHHHHHHHHHHHHHHS--HHHHHHHHHHHHHHHHHHHHHHHHHHHTT--HHHHHHHHHHHHHHHHHTT-

pLDDT: mean 78.57, std 16.37, range [36.19, 95.31]